Protein AF-A0A165PD49-F1 (afdb_monomer)

Foldseek 3Di:
DDWDFAPPDDDDPPDDPVNDPVVRIHDFKDKAFADPDADPPDPLQPDPPDPDDHDDDFFDWDWFDDPPDIQIATHDSQQAQLSVCVRLPAAPDKDWQDDDLNDTFFIKGHNLQRQKIWGFDYSCRHHDCVVVSRRNTGTGMIMGGDRDDD

Organism: NCBI:txid1314781

pLDDT: mean 84.64, std 14.21, range [45.69, 97.12]

Mean predicted aligned error: 7.57 Å

Radius of gyration: 17.7 Å; Cα contacts (8 Å, |Δi|>4): 276; chains: 1; bounding box: 48×31×47 Å

Sequence (150 aa):
MQFLPAEGYTLSPGLQMEALELGRLVLETIDIYNVPAAAPENERAKSKASNYKPYALFPIELEFPSVSESTRVAITAETTGKDIVAPLGEPDRKGGGTGPSSGSIGIWCEWSKLGVMVEFGGDEARGPQAWEKGKDAVWSSLTLFRPKDP

Structure (mmCIF, N/CA/C/O backbone):
data_AF-A0A165PD49-F1
#
_entry.id   AF-A0A165PD49-F1
#
loop_
_atom_site.group_PDB
_atom_site.id
_atom_site.type_symbol
_atom_site.label_atom_id
_atom_site.label_alt_id
_atom_site.label_comp_id
_atom_site.label_asym_id
_atom_site.label_entity_id
_atom_site.la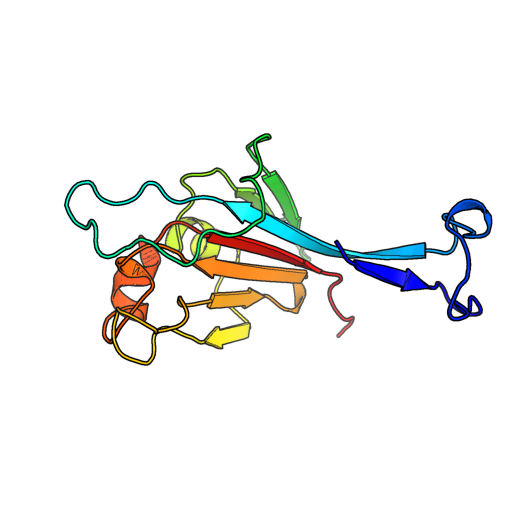bel_seq_id
_atom_site.pdbx_PDB_ins_code
_atom_site.Cartn_x
_atom_site.Cartn_y
_atom_site.Cartn_z
_atom_site.occupancy
_atom_site.B_iso_or_equiv
_atom_site.auth_seq_id
_atom_site.auth_comp_id
_atom_site.auth_asym_id
_atom_site.auth_atom_id
_atom_site.pdbx_PDB_model_num
ATOM 1 N N . MET A 1 1 ? 2.362 -3.689 10.469 1.00 88.50 1 MET A N 1
ATOM 2 C CA . MET A 1 1 ? 0.955 -3.910 10.878 1.00 88.50 1 MET A CA 1
ATOM 3 C C . MET A 1 1 ? 0.623 -2.984 12.034 1.00 88.50 1 MET A C 1
ATOM 5 O O . MET A 1 1 ? 1.470 -2.819 12.906 1.00 88.50 1 MET A O 1
ATOM 9 N N . GLN A 1 2 ? -0.572 -2.395 12.034 1.00 90.12 2 GLN A N 1
ATOM 10 C CA . GLN A 1 2 ? -1.081 -1.470 13.050 1.00 90.12 2 GLN A CA 1
ATOM 11 C C . GLN A 1 2 ? -2.508 -1.868 13.449 1.00 90.12 2 GLN A C 1
ATOM 13 O O . GLN A 1 2 ? -3.294 -2.275 12.595 1.00 90.12 2 GLN A O 1
ATOM 18 N N . PHE A 1 3 ? -2.838 -1.736 14.734 1.00 90.81 3 PHE A N 1
ATOM 19 C CA . PHE A 1 3 ? -4.157 -2.052 15.287 1.00 90.81 3 PHE A CA 1
ATOM 20 C C . PHE A 1 3 ? -4.746 -0.829 15.986 1.00 90.81 3 PHE A C 1
ATOM 22 O O . PHE A 1 3 ? -4.015 -0.076 16.632 1.00 90.81 3 PHE A O 1
ATOM 29 N N . LEU A 1 4 ? -6.065 -0.679 15.908 1.00 91.44 4 LEU A N 1
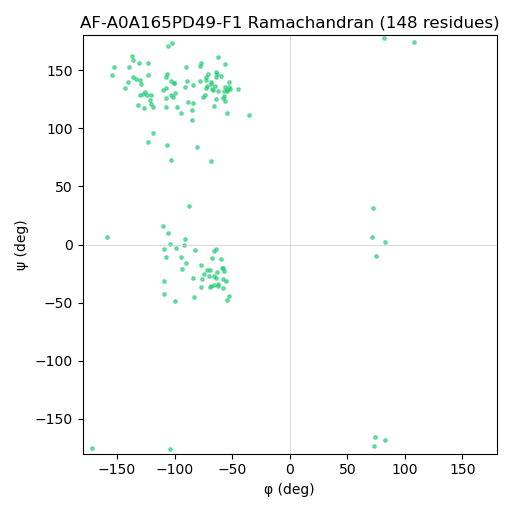ATOM 30 C CA . LEU A 1 4 ? -6.836 0.271 16.701 1.00 91.44 4 LEU A CA 1
ATOM 31 C C . LEU A 1 4 ? -7.624 -0.463 17.792 1.00 91.44 4 LEU A C 1
ATOM 33 O O . LEU A 1 4 ? -8.060 -1.599 17.579 1.00 91.44 4 LEU A O 1
ATOM 37 N N . PRO A 1 5 ? -7.824 0.155 18.964 1.00 92.56 5 PRO A N 1
ATOM 38 C CA . PRO A 1 5 ? -8.779 -0.360 19.926 1.00 92.56 5 PRO A CA 1
ATOM 39 C C . PRO A 1 5 ? -10.209 -0.205 19.390 1.00 92.56 5 PRO A C 1
ATOM 41 O O . PRO A 1 5 ? -10.560 0.816 18.801 1.00 92.56 5 PRO A O 1
ATOM 44 N N . ALA A 1 6 ? -11.039 -1.221 19.615 1.00 91.19 6 ALA A N 1
ATOM 45 C CA . ALA A 1 6 ? -12.475 -1.145 19.388 1.00 91.19 6 ALA A CA 1
ATOM 46 C C . ALA A 1 6 ? -13.117 -0.085 20.298 1.00 91.19 6 ALA A C 1
ATOM 48 O O . ALA A 1 6 ? -12.555 0.299 21.328 1.00 91.19 6 ALA A O 1
ATOM 49 N N . GLU A 1 7 ? -14.322 0.359 19.941 1.00 87.81 7 GLU A N 1
ATOM 50 C CA . GLU A 1 7 ? -15.050 1.365 20.712 1.00 87.81 7 GLU A CA 1
ATOM 51 C C . GLU A 1 7 ? -15.158 0.980 22.202 1.00 87.81 7 GLU A C 1
ATOM 53 O O . GLU A 1 7 ? -15.425 -0.168 22.574 1.00 87.81 7 GLU A O 1
ATOM 58 N N . GLY A 1 8 ? -14.871 1.950 23.075 1.00 89.50 8 GLY A N 1
ATOM 59 C CA . GLY A 1 8 ? -14.861 1.760 24.527 1.00 89.50 8 GLY A CA 1
ATOM 60 C C . GLY A 1 8 ? -13.691 0.929 25.071 1.00 89.50 8 GLY A C 1
ATOM 61 O O . GLY A 1 8 ? -13.696 0.595 26.259 1.00 89.50 8 GLY A O 1
ATOM 62 N N . TYR A 1 9 ? -12.709 0.550 24.246 1.00 93.31 9 TYR A N 1
ATOM 63 C CA . TYR A 1 9 ? -11.453 -0.042 24.707 1.00 93.31 9 TYR A CA 1
ATOM 64 C C . TYR A 1 9 ? -10.352 1.018 24.727 1.00 93.31 9 TYR A C 1
ATOM 66 O O . TYR A 1 9 ? -10.141 1.727 23.748 1.00 93.31 9 TYR A O 1
ATOM 74 N N . THR A 1 10 ? -9.631 1.123 25.841 1.00 89.88 10 THR A N 1
ATOM 75 C CA . THR A 1 10 ? -8.549 2.100 25.997 1.00 89.88 10 THR A CA 1
ATOM 76 C C . THR A 1 10 ? -7.259 1.368 26.311 1.00 89.88 10 THR A C 1
ATOM 78 O O . THR A 1 10 ? -7.180 0.619 27.283 1.00 89.88 10 THR A O 1
ATOM 81 N N . LEU A 1 11 ? -6.235 1.617 25.498 1.00 89.56 11 LEU A N 1
ATOM 82 C CA . LEU A 1 11 ? -4.886 1.133 25.754 1.00 89.56 11 LEU A CA 1
ATOM 83 C C . LEU A 1 11 ? -4.178 2.095 26.707 1.00 89.56 11 LEU A C 1
ATOM 85 O O . LEU A 1 11 ? -4.018 3.278 26.409 1.00 89.56 11 LEU A O 1
ATOM 89 N N . SER A 1 12 ? -3.738 1.577 27.849 1.00 87.69 12 SER A N 1
ATOM 90 C CA . SER A 1 12 ? -2.927 2.336 28.800 1.00 87.69 12 SER A CA 1
ATOM 91 C C . SER A 1 12 ? -1.438 2.178 28.475 1.00 87.69 12 SER A C 1
ATOM 93 O O . SER A 1 12 ? -1.000 1.067 28.159 1.00 87.69 12 SER A O 1
ATOM 95 N N . PRO A 1 13 ? -0.621 3.242 28.584 1.00 87.00 13 PRO A N 1
ATOM 96 C CA . PRO A 1 13 ? 0.828 3.120 28.461 1.00 87.00 13 PRO A CA 1
ATOM 97 C C . PRO A 1 13 ? 1.385 2.071 29.435 1.00 87.00 13 PRO A C 1
ATOM 99 O O . PRO A 1 13 ? 1.044 2.072 30.615 1.00 87.00 13 PRO A O 1
ATOM 102 N N . GLY A 1 14 ? 2.243 1.174 28.943 1.00 87.19 14 GLY A N 1
ATOM 103 C CA . GLY A 1 14 ? 2.858 0.113 29.753 1.00 87.19 14 GLY A CA 1
ATOM 104 C C . GLY A 1 14 ? 2.006 -1.147 29.950 1.00 87.19 14 GLY A C 1
ATOM 105 O O . GLY A 1 14 ? 2.463 -2.073 30.626 1.00 87.19 14 GLY A O 1
ATOM 106 N N . LEU A 1 15 ? 0.807 -1.212 29.356 1.00 88.25 15 LEU A N 1
ATOM 107 C CA . LEU A 1 15 ? 0.001 -2.431 29.319 1.00 88.25 15 LEU A CA 1
ATOM 108 C C . LEU A 1 15 ? 0.800 -3.562 28.654 1.00 88.25 15 LEU A C 1
ATOM 110 O O . LEU A 1 15 ? 1.327 -3.400 27.553 1.00 88.25 15 LEU A O 1
ATOM 114 N N . GLN A 1 16 ? 0.915 -4.688 29.352 1.00 91.62 16 GLN A N 1
ATOM 115 C CA . GLN A 1 16 ? 1.636 -5.859 28.857 1.00 91.62 16 GLN A CA 1
ATOM 116 C C . GLN A 1 16 ? 0.795 -6.619 27.829 1.00 91.62 16 GLN A C 1
ATOM 118 O O . GLN A 1 16 ? -0.435 -6.540 27.845 1.00 91.62 16 GLN A O 1
ATOM 123 N N . MET A 1 17 ? 1.458 -7.378 26.955 1.00 86.88 17 MET A N 1
ATOM 124 C CA . MET A 1 17 ? 0.810 -8.122 25.869 1.00 86.88 17 MET A CA 1
ATOM 125 C C . MET A 1 17 ? -0.252 -9.098 26.397 1.00 86.88 17 MET A C 1
ATOM 127 O O . MET A 1 17 ?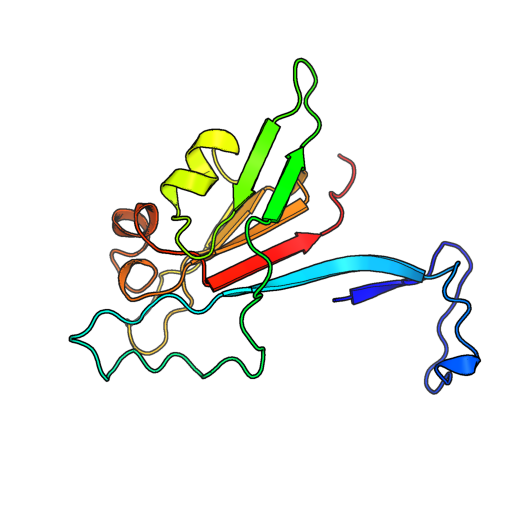 -1.315 -9.240 25.805 1.00 86.88 17 MET A O 1
ATOM 131 N N . GLU A 1 18 ? 0.000 -9.729 27.542 1.00 93.00 18 GLU A N 1
ATOM 132 C CA . GLU A 1 18 ? -0.884 -10.717 28.170 1.00 93.00 18 GLU A CA 1
ATOM 133 C C . GLU A 1 18 ? -2.171 -10.092 28.722 1.00 93.00 18 GLU A C 1
ATOM 135 O O . GLU A 1 18 ? -3.168 -10.785 28.908 1.00 93.00 18 GLU A O 1
ATOM 140 N N . ALA A 1 19 ? -2.149 -8.784 28.988 1.00 90.00 19 ALA A N 1
ATOM 141 C CA . ALA A 1 19 ? -3.301 -8.022 29.453 1.00 90.00 19 ALA A CA 1
ATOM 142 C C . ALA A 1 19 ? -4.095 -7.389 28.295 1.00 90.00 19 ALA A C 1
ATOM 144 O O . ALA A 1 19 ? -5.091 -6.706 28.537 1.00 90.00 19 ALA A O 1
ATOM 145 N N . LEU A 1 20 ? -3.663 -7.588 27.043 1.00 91.25 20 LEU A N 1
ATOM 146 C CA . LEU A 1 20 ? -4.411 -7.133 25.879 1.00 91.25 20 LEU A CA 1
ATOM 147 C C . LEU A 1 20 ? -5.610 -8.041 25.624 1.00 91.25 20 LEU A C 1
ATOM 149 O O . LEU A 1 20 ? -5.492 -9.248 25.418 1.00 91.25 20 LEU A O 1
ATOM 153 N N . GLU A 1 21 ? -6.779 -7.423 25.527 1.00 91.94 21 GLU A N 1
ATOM 154 C CA . GLU A 1 21 ? -7.980 -8.084 25.042 1.00 91.94 21 GLU A CA 1
ATOM 155 C C . GLU A 1 21 ? -7.925 -8.093 23.511 1.00 91.94 21 GLU A C 1
ATOM 157 O O . GLU A 1 21 ? -8.472 -7.211 22.853 1.00 91.94 21 GLU A O 1
ATOM 162 N N . LEU A 1 22 ? -7.233 -9.078 22.925 1.00 91.00 22 LEU A N 1
ATOM 163 C CA . LEU A 1 22 ? -6.990 -9.138 21.474 1.00 91.00 22 LEU A CA 1
ATOM 164 C C . LEU A 1 22 ? -8.281 -9.087 20.638 1.00 91.00 22 LEU A C 1
ATOM 166 O O . LEU A 1 22 ? -8.282 -8.514 19.555 1.00 91.00 22 LEU A O 1
ATOM 170 N N . GLY A 1 23 ? -9.394 -9.621 21.155 1.00 91.88 23 GLY A N 1
ATOM 171 C CA . GLY A 1 23 ? -10.710 -9.542 20.504 1.00 91.88 23 GLY A CA 1
ATOM 172 C C . GLY A 1 23 ? -11.306 -8.129 20.439 1.00 91.88 23 GLY A C 1
ATOM 173 O O . GLY A 1 23 ? -12.285 -7.908 19.733 1.00 91.88 23 GLY A O 1
ATOM 174 N N . ARG A 1 24 ? -10.717 -7.169 21.159 1.00 93.56 24 ARG A N 1
ATOM 175 C CA . ARG A 1 24 ? -11.054 -5.740 21.129 1.00 93.56 24 ARG A CA 1
ATOM 176 C C . ARG A 1 24 ? -10.009 -4.921 20.380 1.00 93.56 24 ARG A C 1
ATOM 178 O O . ARG A 1 24 ? -10.051 -3.695 20.430 1.00 93.56 24 ARG A O 1
ATOM 185 N N . LEU A 1 25 ? -9.076 -5.581 19.699 1.00 92.69 25 LEU A N 1
ATOM 186 C CA . LEU A 1 25 ? -8.159 -4.956 18.765 1.00 92.69 25 LEU A CA 1
ATOM 187 C C . LEU A 1 25 ? -8.605 -5.240 17.344 1.00 92.69 25 LEU A C 1
ATOM 189 O O . LEU A 1 25 ? -9.061 -6.323 16.984 1.00 92.69 25 LEU A O 1
ATOM 193 N N . VAL A 1 26 ? -8.456 -4.217 16.53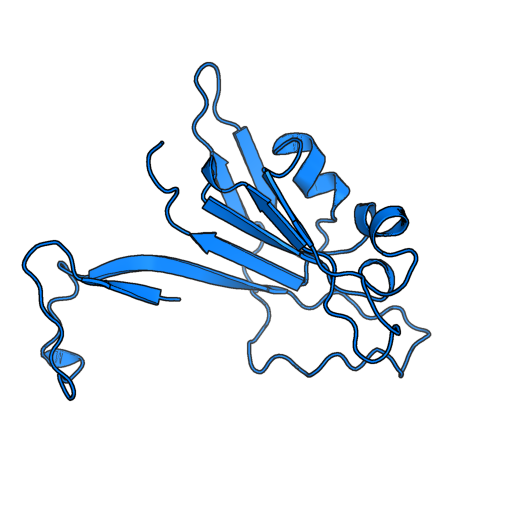0 1.00 91.62 26 VAL A N 1
ATOM 194 C CA . VAL A 1 26 ? -9.027 -4.148 15.208 1.00 91.62 26 VAL A CA 1
ATOM 195 C C . VAL A 1 26 ? -7.878 -3.832 14.264 1.00 91.62 26 VAL A C 1
ATOM 197 O O . VAL A 1 26 ? -7.216 -2.810 14.421 1.00 91.62 26 VAL A O 1
ATOM 200 N N . LEU A 1 27 ? -7.579 -4.739 13.329 1.00 91.44 27 LEU A N 1
ATOM 201 C CA . LEU A 1 27 ? -6.488 -4.526 12.378 1.00 91.44 27 LEU A CA 1
ATOM 202 C C . LEU A 1 27 ? -6.834 -3.348 11.469 1.00 91.44 27 LEU A C 1
ATOM 204 O O . LEU A 1 27 ? -7.846 -3.398 10.768 1.00 91.44 27 LEU A O 1
ATOM 208 N N . GLU A 1 28 ? -5.998 -2.318 11.512 1.00 92.69 28 GLU A N 1
ATOM 209 C CA . GLU A 1 28 ? -6.208 -1.061 10.796 1.00 92.69 28 GLU A CA 1
ATOM 210 C C . GLU A 1 28 ? -5.387 -1.015 9.515 1.00 92.69 28 GLU A C 1
ATOM 212 O O . GLU A 1 28 ? -5.935 -0.741 8.451 1.00 92.69 28 GLU A O 1
ATOM 217 N N . THR A 1 29 ? -4.096 -1.346 9.618 1.00 94.88 29 THR A N 1
ATOM 218 C CA . THR A 1 29 ? -3.150 -1.234 8.503 1.00 94.88 29 THR A CA 1
ATOM 219 C C . THR A 1 29 ? -2.177 -2.406 8.473 1.00 94.88 29 THR A C 1
ATOM 221 O O . THR A 1 29 ? -1.642 -2.826 9.505 1.00 94.88 29 THR A O 1
ATOM 224 N N . ILE A 1 30 ? -1.875 -2.906 7.280 1.00 95.06 30 ILE A N 1
ATOM 225 C CA . ILE A 1 30 ? -0.806 -3.867 7.004 1.00 95.06 30 ILE A CA 1
ATOM 226 C C . ILE A 1 30 ? 0.108 -3.258 5.947 1.00 95.06 30 ILE A C 1
ATOM 228 O O . ILE A 1 30 ? -0.359 -2.869 4.885 1.00 95.06 30 ILE A O 1
ATOM 232 N N . ASP A 1 31 ? 1.407 -3.243 6.226 1.00 94.50 31 ASP A N 1
ATOM 233 C CA . ASP A 1 31 ? 2.436 -2.930 5.239 1.00 94.50 31 ASP A CA 1
ATOM 234 C C . ASP A 1 31 ? 3.097 -4.234 4.805 1.00 94.50 31 ASP A C 1
ATOM 236 O O . ASP A 1 31 ? 3.510 -5.048 5.640 1.00 94.50 31 ASP A O 1
ATOM 240 N N . ILE A 1 32 ? 3.170 -4.429 3.498 1.00 94.94 32 ILE A N 1
ATOM 241 C CA . ILE A 1 32 ? 3.736 -5.595 2.841 1.00 94.94 32 ILE A CA 1
ATOM 242 C C . ILE A 1 32 ? 4.877 -5.085 1.973 1.00 94.94 32 ILE A C 1
ATOM 244 O O . ILE A 1 32 ? 4.702 -4.154 1.193 1.00 94.94 32 ILE A O 1
ATOM 248 N N . TYR A 1 33 ? 6.054 -5.686 2.117 1.00 93.12 33 TYR A N 1
ATOM 249 C CA . TYR A 1 33 ? 7.259 -5.233 1.433 1.00 93.12 33 TYR A CA 1
ATOM 250 C C . TYR A 1 33 ? 7.653 -6.191 0.321 1.00 93.12 33 TYR A C 1
ATOM 252 O O . TYR A 1 33 ? 7.567 -7.411 0.471 1.00 93.12 33 TYR A O 1
ATOM 260 N N . ASN A 1 34 ? 8.163 -5.615 -0.757 1.00 91.38 34 ASN A N 1
ATOM 261 C CA . ASN A 1 34 ? 8.794 -6.308 -1.861 1.00 91.38 34 ASN A CA 1
ATOM 262 C C . ASN A 1 34 ? 10.210 -5.769 -2.059 1.00 91.38 34 ASN A C 1
ATOM 264 O O . ASN A 1 34 ? 10.533 -4.641 -1.680 1.00 91.38 34 ASN A O 1
ATOM 268 N N . VAL A 1 35 ? 11.065 -6.579 -2.669 1.00 84.69 35 VAL A N 1
ATOM 269 C CA . VAL A 1 35 ? 12.394 -6.153 -3.097 1.00 84.69 35 VAL A CA 1
ATOM 270 C C . VAL A 1 35 ? 12.439 -6.329 -4.609 1.00 84.69 35 VAL A C 1
ATOM 272 O O . VAL A 1 35 ? 12.711 -7.437 -5.072 1.00 84.69 35 VAL A O 1
ATOM 275 N N . PRO A 1 36 ? 12.168 -5.261 -5.383 1.00 73.25 36 PRO A N 1
ATOM 276 C CA . PRO A 1 36 ? 12.358 -5.290 -6.824 1.00 73.25 36 PRO A CA 1
ATOM 277 C C . PRO A 1 36 ? 13.780 -5.744 -7.144 1.00 73.25 36 PRO A C 1
ATOM 279 O O . PRO A 1 36 ? 14.737 -5.284 -6.511 1.00 73.25 36 PRO A O 1
ATOM 282 N N . ALA A 1 37 ? 13.928 -6.642 -8.115 1.00 65.38 37 ALA A N 1
ATOM 283 C CA . ALA A 1 37 ? 15.248 -7.015 -8.597 1.00 65.38 37 ALA A CA 1
ATOM 284 C C . ALA A 1 37 ? 15.978 -5.746 -9.064 1.00 65.38 37 ALA A C 1
ATOM 286 O O . ALA A 1 37 ? 15.468 -4.998 -9.898 1.00 65.38 37 ALA A O 1
ATOM 287 N N . ALA A 1 38 ? 17.158 -5.476 -8.500 1.00 56.34 38 ALA A N 1
ATOM 288 C CA . ALA A 1 38 ? 17.979 -4.368 -8.964 1.00 56.34 38 ALA A CA 1
ATOM 289 C C . ALA A 1 38 ? 18.374 -4.627 -10.423 1.00 56.34 38 ALA A C 1
ATOM 291 O O . ALA A 1 38 ? 18.831 -5.725 -10.755 1.00 56.34 38 ALA A O 1
ATOM 292 N N . ALA A 1 39 ? 18.216 -3.625 -11.290 1.00 52.62 39 ALA A N 1
ATOM 293 C CA . ALA A 1 39 ? 18.751 -3.706 -12.640 1.00 52.62 39 ALA A CA 1
ATOM 294 C C . ALA A 1 39 ? 20.273 -3.973 -12.559 1.00 52.62 39 ALA A C 1
ATOM 296 O O . ALA A 1 39 ? 20.960 -3.333 -11.754 1.00 52.62 39 ALA A O 1
ATOM 297 N N . PRO A 1 40 ? 20.818 -4.901 -13.367 1.00 46.41 40 PRO A N 1
ATOM 298 C CA . PRO A 1 40 ? 22.178 -5.429 -13.210 1.00 46.41 40 PRO A CA 1
ATOM 299 C C . PRO A 1 40 ? 23.318 -4.405 -13.390 1.00 46.41 40 PRO A C 1
ATOM 301 O O . PRO A 1 40 ? 24.472 -4.757 -13.170 1.00 46.41 40 PRO A O 1
ATOM 304 N N . GLU A 1 41 ? 23.035 -3.149 -13.749 1.00 47.50 41 GLU A N 1
ATOM 305 C CA . GLU A 1 41 ? 24.055 -2.137 -14.072 1.00 47.50 41 GLU A CA 1
ATOM 306 C C . GLU A 1 41 ? 24.231 -1.003 -13.045 1.00 47.50 41 GLU A C 1
ATOM 308 O O . GLU A 1 41 ? 25.142 -0.192 -13.203 1.00 47.50 41 GLU A O 1
ATOM 313 N N . ASN A 1 42 ? 23.438 -0.926 -11.968 1.00 46.03 42 ASN A N 1
ATOM 314 C CA . ASN A 1 42 ? 23.498 0.222 -11.049 1.00 46.03 42 ASN A CA 1
ATOM 315 C C . ASN A 1 42 ? 23.789 -0.168 -9.590 1.00 46.03 42 ASN A C 1
ATOM 317 O O . ASN A 1 42 ? 22.899 -0.240 -8.744 1.00 46.03 42 ASN A O 1
ATOM 321 N N . GLU A 1 43 ? 25.078 -0.260 -9.231 1.00 46.59 43 GLU A N 1
ATOM 322 C CA . GLU A 1 43 ? 25.525 -0.322 -7.822 1.00 46.59 43 GLU A CA 1
ATOM 323 C C . GLU A 1 43 ? 25.105 0.910 -6.984 1.00 46.59 43 GLU A C 1
ATOM 325 O O . GLU A 1 43 ? 25.189 0.903 -5.752 1.00 46.59 43 GLU A O 1
ATOM 330 N N . ARG A 1 44 ? 24.629 1.980 -7.639 1.00 45.69 44 ARG A N 1
ATOM 331 C CA . ARG A 1 44 ? 24.112 3.204 -7.004 1.00 45.69 44 ARG A CA 1
ATOM 332 C C . ARG A 1 44 ? 22.700 3.056 -6.437 1.00 45.69 44 ARG A C 1
ATOM 334 O O . ARG A 1 44 ? 22.330 3.847 -5.573 1.00 45.69 44 ARG A O 1
ATOM 341 N N . ALA A 1 45 ? 21.944 2.039 -6.851 1.00 48.88 45 ALA A N 1
ATOM 342 C CA . ALA A 1 45 ? 20.585 1.781 -6.383 1.00 48.88 45 ALA A CA 1
ATOM 343 C C . ALA A 1 45 ? 20.550 0.918 -5.108 1.00 48.88 45 ALA A C 1
ATOM 345 O O . ALA A 1 45 ? 19.607 0.161 -4.888 1.00 48.88 45 ALA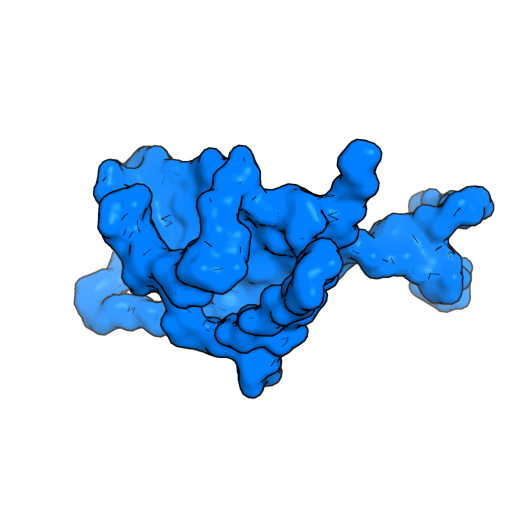 A O 1
ATOM 346 N N . LYS A 1 46 ? 21.541 1.055 -4.212 1.00 46.38 46 LYS A N 1
ATOM 347 C CA . LYS A 1 46 ? 21.393 0.624 -2.812 1.00 46.38 46 LYS A CA 1
ATOM 348 C C . LYS A 1 46 ? 20.384 1.554 -2.136 1.00 46.38 46 LYS A C 1
ATOM 350 O O . LYS A 1 46 ? 20.743 2.414 -1.333 1.00 46.38 46 LYS A O 1
ATOM 355 N N . SER A 1 47 ? 19.106 1.417 -2.498 1.00 51.44 47 SER A N 1
ATOM 356 C CA . SER A 1 47 ? 17.992 1.911 -1.697 1.00 51.44 47 SER A CA 1
ATOM 357 C C . SER A 1 47 ? 18.267 1.518 -0.253 1.00 51.44 47 SER A C 1
ATOM 359 O O . SER A 1 47 ? 18.665 0.373 -0.031 1.00 51.44 47 SER A O 1
ATOM 361 N N . LYS A 1 48 ? 18.102 2.452 0.699 1.00 49.88 48 LYS A N 1
ATOM 362 C CA . LYS A 1 48 ? 18.158 2.164 2.142 1.00 49.88 48 LYS A CA 1
ATOM 363 C C . LYS A 1 48 ? 17.553 0.786 2.362 1.00 49.88 48 LYS A C 1
ATOM 365 O O . LYS A 1 48 ? 16.367 0.616 2.087 1.00 49.88 48 LYS A O 1
ATOM 370 N N . ALA A 1 49 ? 18.390 -0.177 2.749 1.00 50.94 49 ALA A N 1
ATOM 371 C CA . ALA A 1 49 ? 17.939 -1.534 2.975 1.00 50.94 49 ALA A CA 1
ATOM 372 C C . ALA A 1 49 ? 16.789 -1.431 3.972 1.00 50.94 49 ALA A C 1
ATOM 374 O O . ALA A 1 49 ? 16.967 -0.952 5.094 1.00 50.94 49 ALA A O 1
ATOM 375 N N . SER A 1 50 ? 15.592 -1.763 3.504 1.00 59.81 50 SER A N 1
ATOM 376 C CA . SER A 1 50 ? 14.455 -1.907 4.384 1.00 59.81 50 SER A CA 1
ATOM 377 C C . SER A 1 50 ? 14.854 -2.952 5.423 1.00 59.81 50 SER A C 1
ATOM 379 O O . SER A 1 50 ? 15.316 -4.034 5.065 1.00 59.81 50 SER A O 1
ATOM 381 N N . ASN A 1 51 ? 14.708 -2.641 6.712 1.00 69.69 51 ASN A N 1
ATOM 382 C CA . ASN A 1 51 ? 14.895 -3.644 7.766 1.00 69.69 51 ASN A CA 1
ATOM 383 C C . ASN A 1 51 ? 13.816 -4.744 7.697 1.00 69.69 51 ASN A C 1
ATOM 385 O O . ASN A 1 51 ? 13.864 -5.711 8.458 1.00 69.69 51 ASN A O 1
ATOM 389 N N . TYR A 1 52 ? 12.831 -4.592 6.807 1.00 76.81 52 TYR A N 1
ATOM 390 C CA . TYR A 1 52 ? 11.756 -5.539 6.590 1.00 76.81 52 TYR A CA 1
ATOM 391 C C . TYR A 1 52 ? 12.134 -6.547 5.506 1.00 76.81 52 TYR A C 1
ATOM 393 O O . TYR A 1 52 ? 12.659 -6.200 4.448 1.00 76.81 52 TYR A O 1
ATOM 401 N N . LYS A 1 53 ? 11.848 -7.819 5.782 1.00 84.25 53 LYS A N 1
ATOM 402 C CA . LYS A 1 53 ? 12.020 -8.901 4.812 1.00 84.25 53 LYS A CA 1
ATOM 403 C C . LYS A 1 53 ? 10.930 -8.810 3.736 1.00 84.25 53 LYS A C 1
ATOM 405 O O . LYS A 1 53 ? 9.795 -8.479 4.090 1.00 84.25 53 LYS A O 1
ATOM 410 N N . PRO A 1 54 ? 11.241 -9.134 2.468 1.00 86.81 54 PRO A N 1
ATOM 411 C CA . PRO A 1 54 ? 10.219 -9.243 1.439 1.00 86.81 54 PRO A CA 1
ATOM 412 C C . PRO A 1 54 ? 9.192 -10.306 1.827 1.00 86.81 54 PRO A C 1
ATOM 414 O O . PRO A 1 54 ? 9.526 -11.330 2.435 1.00 86.81 54 PRO A O 1
ATOM 417 N N . TYR A 1 55 ? 7.940 -10.053 1.472 1.00 89.44 55 TYR A N 1
ATOM 418 C CA . TYR A 1 55 ? 6.879 -11.034 1.590 1.00 89.44 55 TYR A CA 1
ATOM 419 C C . TYR A 1 55 ? 7.164 -12.213 0.656 1.00 89.44 55 TYR A C 1
ATOM 421 O O . TYR A 1 55 ? 7.605 -12.015 -0.469 1.00 89.44 55 TYR A O 1
ATOM 429 N N . ALA A 1 56 ? 6.966 -13.441 1.134 1.00 88.62 56 ALA A N 1
ATOM 430 C CA . ALA A 1 56 ? 7.346 -14.647 0.391 1.00 88.62 56 ALA A CA 1
ATOM 431 C C . ALA A 1 56 ? 6.149 -15.425 -0.179 1.00 88.62 56 ALA A C 1
ATOM 433 O O . ALA A 1 56 ? 6.345 -16.355 -0.956 1.00 88.62 56 ALA A O 1
ATOM 434 N N . LEU A 1 57 ? 4.919 -15.088 0.224 1.00 90.56 57 LEU A N 1
ATOM 435 C CA . LEU A 1 57 ? 3.719 -15.864 -0.101 1.00 90.56 57 LEU A CA 1
ATOM 436 C C . LEU A 1 57 ? 2.920 -15.195 -1.221 1.00 90.56 57 LEU A C 1
ATOM 438 O O . LEU A 1 57 ? 1.868 -14.617 -0.986 1.00 90.56 57 LEU A O 1
ATOM 442 N N . PHE A 1 58 ? 3.428 -15.266 -2.444 1.00 89.75 58 PHE A N 1
ATOM 443 C CA . PHE A 1 58 ? 2.712 -14.763 -3.617 1.00 89.75 58 PHE A CA 1
ATOM 444 C C . PHE A 1 58 ? 1.820 -15.839 -4.261 1.00 89.75 58 PHE A C 1
ATOM 446 O O . PHE A 1 58 ? 2.162 -17.023 -4.182 1.00 89.75 58 PHE A O 1
ATOM 453 N N . PRO A 1 59 ? 0.722 -15.448 -4.942 1.00 94.75 59 PRO A N 1
ATOM 454 C CA . PRO A 1 59 ? 0.201 -14.081 -5.093 1.00 94.75 59 PRO A CA 1
ATOM 455 C C . PRO A 1 59 ? -0.562 -13.576 -3.855 1.00 94.75 59 PRO A C 1
ATOM 457 O O . PRO A 1 59 ? -1.149 -14.352 -3.104 1.00 94.75 59 PRO A O 1
ATOM 460 N N . ILE A 1 60 ? -0.582 -12.254 -3.668 1.00 94.56 60 ILE A N 1
ATOM 461 C CA . ILE A 1 60 ? -1.504 -11.582 -2.746 1.00 94.56 60 ILE A CA 1
ATOM 462 C C . ILE A 1 60 ? -2.803 -11.348 -3.514 1.00 94.56 60 ILE A C 1
ATOM 464 O O . ILE A 1 60 ? -2.857 -10.494 -4.399 1.00 94.56 60 ILE A O 1
ATOM 468 N N . GLU A 1 61 ? -3.831 -12.120 -3.186 1.00 94.31 61 GLU A N 1
ATOM 469 C CA . GLU A 1 61 ? -5.160 -11.993 -3.784 1.00 94.31 61 GLU A CA 1
ATOM 470 C C . GLU A 1 61 ? -5.965 -10.922 -3.041 1.00 94.31 61 GLU A C 1
ATOM 472 O O . GLU A 1 61 ? -6.267 -11.070 -1.854 1.00 94.31 61 GLU A O 1
ATOM 477 N N . LEU A 1 62 ? -6.309 -9.839 -3.736 1.00 91.75 62 LEU A N 1
ATOM 478 C CA . LEU A 1 62 ? -7.166 -8.772 -3.227 1.00 91.75 62 LEU A CA 1
ATOM 479 C C . LEU A 1 62 ? -8.511 -8.804 -3.950 1.00 91.75 62 LEU A C 1
ATOM 481 O O . LEU A 1 62 ? -8.562 -8.866 -5.177 1.00 91.75 62 LEU A O 1
ATOM 485 N N . GLU A 1 63 ? -9.602 -8.730 -3.192 1.00 91.44 63 GLU A N 1
ATOM 486 C CA . GLU A 1 63 ? -10.960 -8.636 -3.724 1.00 91.44 63 GLU A CA 1
ATOM 487 C C . GLU A 1 63 ? -11.611 -7.345 -3.232 1.00 91.44 63 GLU A C 1
ATOM 489 O O . GLU A 1 63 ? -11.744 -7.114 -2.030 1.00 91.44 63 GLU A O 1
ATOM 494 N N . PHE A 1 64 ? -12.017 -6.504 -4.179 1.00 85.06 64 PHE A N 1
ATOM 495 C CA . PHE A 1 64 ? -12.650 -5.224 -3.913 1.00 85.06 64 PHE A CA 1
ATOM 496 C C . PHE A 1 64 ? -14.141 -5.301 -4.244 1.00 85.06 64 PHE A C 1
ATOM 498 O O . PHE A 1 64 ? -14.502 -5.670 -5.369 1.00 85.06 64 PHE A O 1
ATOM 505 N N . PRO A 1 65 ? -15.025 -4.952 -3.297 1.00 78.44 65 PRO A N 1
ATOM 506 C CA . PRO A 1 65 ? -16.452 -4.912 -3.561 1.00 78.44 65 PRO A CA 1
ATOM 507 C C . PRO A 1 65 ? -16.771 -3.782 -4.548 1.00 78.44 65 PRO A C 1
ATOM 509 O O . PRO A 1 65 ? -16.315 -2.651 -4.393 1.00 78.44 65 PRO A O 1
ATOM 512 N N . SER A 1 66 ? -17.588 -4.081 -5.554 1.00 73.06 66 SER A N 1
ATOM 513 C CA . SER A 1 66 ? -18.147 -3.097 -6.481 1.00 73.06 66 SER A CA 1
ATOM 514 C C . SER A 1 66 ? -19.634 -3.388 -6.697 1.00 73.06 66 SER A C 1
ATOM 516 O O . SER A 1 66 ? -20.118 -4.481 -6.402 1.00 73.06 66 SER A O 1
ATOM 518 N N . VAL A 1 67 ? -20.379 -2.370 -7.136 1.00 63.97 67 VAL A N 1
ATOM 519 C CA . VAL A 1 67 ? -21.852 -2.373 -7.201 1.00 63.97 67 VAL A CA 1
ATOM 520 C C . VAL A 1 67 ? -22.390 -3.429 -8.176 1.00 63.97 67 VAL A C 1
ATOM 522 O O . VAL A 1 67 ? -23.497 -3.923 -7.977 1.00 63.97 67 VAL A O 1
ATOM 525 N N . SER A 1 68 ? -21.627 -3.777 -9.217 1.00 67.00 68 SER A N 1
ATOM 526 C CA . SER A 1 68 ? -22.051 -4.726 -10.255 1.00 67.00 68 SER A CA 1
ATOM 527 C C . SER A 1 68 ? -21.324 -6.070 -10.194 1.00 67.00 68 SER A C 1
ATOM 529 O O . SER A 1 68 ? -21.974 -7.100 -10.327 1.00 67.00 68 SER A O 1
ATOM 531 N N . GLU A 1 69 ? -20.005 -6.070 -9.981 1.00 74.25 69 GLU A N 1
ATOM 532 C CA . GLU A 1 69 ? -19.147 -7.263 -9.890 1.00 74.25 69 GLU A CA 1
ATOM 533 C C . GLU A 1 69 ? -17.915 -6.930 -9.038 1.00 74.25 69 GLU A C 1
ATOM 535 O O . GLU A 1 69 ? -17.446 -5.791 -9.087 1.00 74.25 69 GLU A O 1
ATOM 540 N N . SER A 1 70 ? -17.391 -7.882 -8.255 1.00 81.38 70 SER A N 1
ATOM 541 C CA . SER A 1 70 ? -16.169 -7.661 -7.470 1.00 81.38 70 SER A CA 1
ATOM 542 C C . SER A 1 70 ? -14.931 -7.612 -8.371 1.00 81.38 70 SER A C 1
ATOM 544 O O . SER A 1 70 ? -14.762 -8.432 -9.273 1.00 81.38 70 SER A O 1
ATOM 546 N N . THR A 1 71 ? -14.035 -6.659 -8.112 1.00 86.25 71 THR A N 1
ATOM 547 C CA . THR A 1 71 ? -12.745 -6.572 -8.809 1.00 86.25 71 THR A CA 1
ATOM 548 C C . THR A 1 71 ? -11.724 -7.407 -8.051 1.00 86.25 71 THR A C 1
ATOM 550 O O . THR A 1 71 ? -11.479 -7.155 -6.872 1.00 86.25 71 THR A O 1
ATOM 553 N N . ARG A 1 72 ? -11.101 -8.380 -8.720 1.00 90.50 72 ARG A N 1
ATOM 554 C CA . ARG A 1 72 ? -10.023 -9.197 -8.145 1.00 90.50 72 ARG A CA 1
ATOM 555 C C . ARG A 1 72 ? -8.679 -8.820 -8.742 1.00 90.50 72 ARG A C 1
ATOM 557 O O . ARG A 1 72 ? -8.563 -8.685 -9.958 1.00 90.50 72 ARG A O 1
ATOM 564 N N . VAL A 1 73 ? -7.673 -8.673 -7.888 1.00 92.31 73 VAL A N 1
ATOM 565 C CA . VAL A 1 73 ? -6.306 -8.329 -8.284 1.00 92.31 73 VAL A CA 1
ATOM 566 C C . VAL A 1 73 ? -5.331 -9.270 -7.592 1.00 92.31 73 VAL A C 1
ATOM 568 O O . VAL A 1 73 ? -5.256 -9.294 -6.366 1.00 92.31 73 VAL A O 1
ATOM 571 N N . ALA A 1 74 ? -4.561 -10.005 -8.391 1.00 95.44 74 ALA A N 1
ATOM 572 C CA . ALA A 1 74 ? -3.463 -10.834 -7.917 1.00 95.44 74 ALA A CA 1
ATOM 573 C C . ALA A 1 74 ? -2.153 -10.037 -8.002 1.00 95.44 74 ALA A C 1
ATOM 575 O O . ALA A 1 74 ? -1.682 -9.714 -9.095 1.00 95.44 74 ALA A O 1
ATOM 576 N N . ILE A 1 75 ? -1.560 -9.714 -6.853 1.00 95.44 75 ILE A N 1
ATOM 577 C CA . ILE A 1 75 ? -0.274 -9.010 -6.779 1.00 95.44 75 ILE A CA 1
ATOM 578 C C . ILE A 1 75 ? 0.843 -10.033 -6.555 1.00 95.44 75 ILE A C 1
ATOM 580 O O . ILE A 1 75 ? 0.884 -10.732 -5.544 1.00 95.44 75 ILE A O 1
ATOM 584 N N . THR A 1 76 ? 1.763 -10.111 -7.510 1.00 95.62 76 THR A N 1
ATOM 585 C CA . THR A 1 76 ? 2.985 -10.932 -7.483 1.00 95.62 76 THR A CA 1
ATOM 586 C C . THR A 1 76 ? 4.201 -10.065 -7.160 1.00 95.62 76 THR A C 1
ATOM 588 O O . THR A 1 76 ? 4.091 -8.838 -7.126 1.00 95.62 76 THR A O 1
ATOM 591 N N . ALA A 1 77 ? 5.375 -10.666 -6.957 1.00 93.19 77 ALA A N 1
ATOM 592 C CA . ALA A 1 77 ? 6.607 -9.903 -6.748 1.00 93.19 77 ALA A CA 1
ATOM 593 C C . ALA A 1 77 ? 6.998 -9.058 -7.976 1.00 93.19 77 ALA A C 1
ATOM 595 O O . ALA A 1 77 ? 7.688 -8.053 -7.833 1.00 93.19 77 ALA A O 1
ATOM 596 N N . GLU A 1 78 ? 6.544 -9.442 -9.169 1.00 94.44 78 GLU A N 1
ATOM 597 C CA . GLU A 1 78 ? 6.883 -8.821 -10.452 1.00 94.44 78 GLU A CA 1
ATOM 598 C C . GLU A 1 78 ? 5.818 -7.835 -10.950 1.00 94.44 78 GLU A C 1
ATOM 600 O O . GLU A 1 78 ? 6.000 -7.205 -11.990 1.00 94.44 78 GLU A O 1
ATOM 605 N N . THR A 1 79 ? 4.705 -7.691 -10.225 1.00 95.75 79 THR A N 1
ATOM 606 C CA . THR A 1 79 ? 3.601 -6.803 -10.602 1.00 95.75 79 THR A CA 1
ATOM 607 C C . THR A 1 79 ? 4.092 -5.358 -10.770 1.00 95.75 79 THR A C 1
ATOM 609 O O . THR A 1 79 ? 4.794 -4.814 -9.917 1.00 95.75 79 THR A O 1
ATOM 612 N N . THR A 1 80 ? 3.715 -4.712 -11.872 1.00 95.81 80 THR A N 1
ATOM 613 C CA . THR A 1 80 ? 4.160 -3.349 -12.203 1.00 95.81 80 THR A CA 1
ATOM 614 C C . THR A 1 80 ? 3.064 -2.303 -12.004 1.00 95.81 80 THR A C 1
ATOM 616 O O . THR A 1 80 ? 1.895 -2.631 -11.800 1.00 95.81 80 THR A O 1
ATOM 619 N N . GLY A 1 81 ? 3.419 -1.018 -12.099 1.00 93.88 81 GLY A N 1
ATOM 620 C CA . GLY A 1 81 ? 2.466 0.090 -11.995 1.00 93.88 81 GLY A CA 1
ATOM 621 C C . GLY A 1 81 ? 1.264 -0.028 -12.931 1.00 93.88 81 GLY A C 1
ATOM 622 O O . GLY A 1 81 ? 0.129 0.146 -12.488 1.00 93.88 81 GLY A O 1
ATOM 623 N N . LYS A 1 82 ? 1.470 -0.389 -14.203 1.00 95.50 82 LYS A N 1
ATOM 624 C CA . LYS A 1 82 ? 0.363 -0.589 -15.155 1.00 95.50 82 LYS A CA 1
ATOM 625 C C . LYS A 1 82 ? -0.527 -1.773 -14.774 1.00 95.50 82 LYS A C 1
ATOM 627 O O . LYS A 1 82 ? -1.733 -1.687 -14.973 1.00 95.50 82 LYS A O 1
ATOM 632 N N . ASP A 1 83 ? 0.046 -2.836 -14.209 1.00 96.19 83 ASP A N 1
ATOM 633 C CA . ASP A 1 83 ? -0.699 -4.039 -13.822 1.00 96.19 83 ASP A CA 1
ATOM 634 C C . ASP A 1 83 ? -1.608 -3.767 -12.616 1.00 96.19 83 ASP A C 1
ATOM 636 O O . ASP A 1 83 ? -2.642 -4.410 -12.471 1.00 96.19 83 ASP A O 1
ATOM 640 N N . ILE A 1 84 ? -1.247 -2.791 -11.774 1.00 95.12 84 ILE A N 1
ATOM 641 C CA . ILE A 1 84 ? -2.057 -2.333 -10.635 1.00 95.12 84 ILE A CA 1
ATOM 642 C C . ILE A 1 84 ? -3.118 -1.326 -11.088 1.00 95.12 84 ILE A C 1
ATOM 644 O O . ILE A 1 84 ? -4.278 -1.431 -10.696 1.00 95.12 84 ILE A O 1
ATOM 648 N N . VAL A 1 85 ? -2.751 -0.358 -11.932 1.00 94.69 85 VAL A N 1
ATOM 649 C CA . VAL A 1 85 ? -3.682 0.683 -12.405 1.00 94.69 85 VAL A CA 1
ATOM 650 C C . VAL A 1 85 ? -4.750 0.108 -13.340 1.00 94.69 85 VAL A C 1
ATOM 652 O O . VAL A 1 85 ? -5.896 0.541 -13.280 1.00 94.69 85 VAL A O 1
ATOM 655 N N . ALA A 1 86 ? -4.419 -0.875 -14.183 1.00 93.88 86 ALA A N 1
ATOM 656 C CA . ALA A 1 86 ? -5.368 -1.458 -15.134 1.00 93.88 86 ALA A CA 1
ATOM 657 C C . ALA A 1 86 ? -6.666 -1.987 -14.479 1.00 93.88 86 ALA A C 1
ATOM 659 O O . ALA A 1 86 ? -7.739 -1.641 -14.976 1.00 93.88 86 ALA A O 1
ATOM 660 N N . PRO A 1 87 ? -6.623 -2.773 -13.382 1.00 92.75 87 PRO A N 1
ATOM 661 C CA . PRO A 1 87 ? -7.833 -3.218 -12.692 1.00 92.75 87 PRO A CA 1
ATOM 662 C C . PRO A 1 87 ? -8.397 -2.211 -11.677 1.00 92.75 87 PRO A C 1
ATOM 664 O O . PRO A 1 87 ? -9.603 -2.225 -11.442 1.00 92.75 87 PRO A O 1
ATOM 667 N N . LEU A 1 88 ? -7.570 -1.361 -11.053 1.00 91.88 88 LEU A N 1
ATOM 668 C CA . LEU A 1 88 ? -8.025 -0.439 -9.996 1.00 91.88 88 LEU A CA 1
ATOM 669 C C . LEU A 1 88 ? -8.497 0.927 -10.519 1.00 91.88 88 LEU A C 1
ATOM 671 O O . LEU A 1 88 ? -9.161 1.669 -9.796 1.00 91.88 88 LEU A O 1
ATOM 675 N N . GLY A 1 89 ? -8.169 1.268 -11.765 1.00 93.12 89 GLY A N 1
ATOM 676 C CA . GLY A 1 89 ? -8.422 2.583 -12.344 1.00 93.12 89 GLY A CA 1
ATOM 677 C C . GLY A 1 89 ? -7.475 3.665 -11.818 1.00 93.12 89 GLY A C 1
ATOM 678 O O . GLY A 1 89 ? -6.442 3.389 -11.204 1.00 93.12 89 GLY A O 1
ATOM 679 N N . GLU A 1 90 ? -7.828 4.924 -12.076 1.00 93.38 90 GLU A N 1
ATOM 680 C CA . GLU A 1 90 ? -7.038 6.085 -11.649 1.00 93.38 90 GLU A CA 1
ATOM 681 C C . GLU A 1 90 ? -7.024 6.218 -10.113 1.00 93.38 90 GLU A C 1
ATOM 683 O O . GLU A 1 90 ? -8.087 6.147 -9.490 1.00 93.38 90 GLU A O 1
ATOM 688 N N . PRO A 1 91 ? -5.852 6.431 -9.487 1.00 94.88 91 PRO A N 1
ATOM 689 C CA . PRO A 1 91 ? -5.760 6.635 -8.045 1.00 94.88 91 PRO A CA 1
ATOM 690 C C . PRO A 1 91 ? -6.334 7.995 -7.627 1.00 94.88 91 PRO A C 1
ATOM 692 O O . PRO A 1 91 ? -6.169 8.999 -8.324 1.00 94.88 91 PRO A O 1
ATOM 695 N N . ASP A 1 92 ? -6.933 8.050 -6.435 1.00 94.56 92 ASP A N 1
ATOM 696 C CA . ASP A 1 92 ? -7.469 9.286 -5.850 1.00 94.56 92 ASP A CA 1
ATOM 697 C C . ASP A 1 92 ? -6.344 10.261 -5.466 1.00 94.56 92 ASP A C 1
ATOM 699 O O . ASP A 1 92 ? -6.485 11.485 -5.552 1.00 94.56 92 ASP A O 1
ATOM 703 N N . ARG A 1 93 ? -5.211 9.719 -5.002 1.00 95.38 93 ARG A N 1
ATOM 704 C CA . ARG A 1 93 ? -4.044 10.493 -4.564 1.00 95.38 93 ARG A CA 1
ATOM 705 C C . ARG A 1 93 ? -2.770 9.865 -5.102 1.00 95.38 93 ARG A C 1
ATOM 707 O O . ARG A 1 93 ? -2.647 8.648 -5.201 1.00 95.38 93 ARG A O 1
ATOM 714 N N . LYS A 1 94 ? -1.805 10.713 -5.442 1.00 95.00 94 LYS A N 1
ATOM 715 C CA . LYS A 1 94 ? -0.514 10.285 -5.974 1.00 95.00 94 LYS A CA 1
ATOM 716 C C . LYS A 1 94 ? 0.577 11.297 -5.645 1.00 95.00 94 LYS A C 1
ATOM 718 O O . LYS A 1 94 ? 0.285 12.485 -5.485 1.00 95.00 94 LYS A O 1
ATOM 723 N N . GLY A 1 95 ? 1.824 10.854 -5.539 1.00 92.88 95 GLY A N 1
ATOM 724 C CA . GLY A 1 95 ? 2.940 11.733 -5.187 1.00 92.88 95 GLY A CA 1
ATOM 725 C C . GLY A 1 95 ? 4.303 11.064 -5.320 1.00 92.88 95 GLY A C 1
ATOM 726 O O . GLY A 1 95 ? 4.403 9.941 -5.798 1.00 92.88 95 GLY A O 1
ATOM 727 N N . GLY A 1 96 ? 5.360 11.770 -4.915 1.00 89.69 96 GLY A N 1
ATOM 728 C CA . GLY A 1 96 ? 6.741 11.302 -5.078 1.00 89.69 96 GLY A CA 1
ATOM 729 C C . GLY A 1 96 ? 7.318 11.583 -6.470 1.00 89.69 96 GLY A C 1
ATOM 730 O O . GLY A 1 96 ? 6.778 12.385 -7.236 1.00 89.69 96 GLY A O 1
ATOM 731 N N . GLY A 1 97 ? 8.472 10.982 -6.768 1.00 79.94 97 GLY A N 1
ATOM 732 C CA . GLY A 1 97 ? 9.200 11.168 -8.030 1.00 79.94 97 GLY A CA 1
ATOM 733 C C . GLY A 1 97 ? 9.947 12.502 -8.161 1.00 79.94 97 GLY A C 1
ATOM 734 O O . GLY A 1 97 ? 10.763 12.671 -9.061 1.00 79.94 97 GLY A O 1
ATOM 735 N N . THR A 1 98 ? 9.734 13.460 -7.256 1.00 73.38 98 THR A N 1
ATOM 736 C CA . THR A 1 98 ? 10.432 14.750 -7.276 1.00 73.38 98 THR A CA 1
ATOM 737 C C . THR A 1 98 ? 11.796 14.664 -6.582 1.00 73.38 98 THR A C 1
ATOM 739 O O . THR A 1 98 ? 11.946 14.065 -5.517 1.00 73.38 98 THR A O 1
ATOM 742 N N . GLY A 1 99 ? 12.814 15.285 -7.187 1.00 66.56 99 GLY A N 1
ATOM 743 C CA . GLY A 1 99 ? 14.177 15.360 -6.646 1.00 66.56 99 GLY A CA 1
ATOM 744 C C . GLY A 1 99 ? 15.206 14.490 -7.386 1.00 66.56 99 GLY A C 1
ATOM 745 O O . GLY A 1 99 ? 14.863 13.754 -8.310 1.00 66.56 99 GLY A O 1
ATOM 746 N N . PRO A 1 100 ? 16.497 14.593 -7.025 1.00 61.22 100 PRO A N 1
ATOM 747 C CA . PRO A 1 100 ? 17.561 13.822 -7.665 1.00 61.22 100 PRO A CA 1
ATOM 748 C C . PRO A 1 100 ? 17.383 12.315 -7.424 1.00 61.22 100 PRO A C 1
ATOM 750 O O . PRO A 1 100 ? 16.899 11.888 -6.373 1.00 61.22 100 PRO A O 1
ATOM 753 N N . SER A 1 101 ? 17.809 11.481 -8.377 1.00 60.31 101 SER A N 1
ATOM 754 C CA . SER A 1 101 ? 17.667 10.015 -8.306 1.00 60.31 101 SER A CA 1
ATOM 755 C C . SER A 1 101 ? 18.331 9.381 -7.070 1.00 60.31 101 SER A C 1
ATOM 757 O O . SER A 1 101 ? 17.955 8.287 -6.664 1.00 60.31 101 SER A O 1
ATOM 759 N N . SER A 1 102 ? 19.283 10.075 -6.433 1.00 55.56 102 SER A N 1
ATOM 760 C CA . SER A 1 102 ? 19.997 9.626 -5.228 1.00 55.56 102 SER A CA 1
ATOM 761 C C . SER A 1 102 ? 19.259 9.859 -3.901 1.00 55.56 102 SER A C 1
ATOM 763 O O . SER A 1 102 ? 19.757 9.433 -2.860 1.00 55.56 102 SER A O 1
ATOM 765 N N . GLY A 1 103 ? 18.100 10.526 -3.900 1.00 56.97 103 GLY A N 1
ATOM 766 C CA . GLY A 1 103 ? 17.369 10.835 -2.662 1.00 56.97 103 GLY A CA 1
ATOM 767 C C . GLY A 1 103 ? 15.881 11.138 -2.827 1.00 56.97 103 GLY A C 1
ATOM 768 O O . GLY A 1 103 ? 15.241 11.533 -1.855 1.00 56.97 103 GLY A O 1
ATOM 769 N N . SER A 1 104 ? 15.331 10.977 -4.032 1.00 64.56 104 SER A N 1
ATOM 770 C CA . SER A 1 104 ? 13.895 11.118 -4.268 1.00 64.56 104 SER A CA 1
ATOM 771 C C . SER A 1 104 ? 13.130 9.927 -3.697 1.00 64.56 104 SER A C 1
ATOM 773 O O . SER A 1 104 ? 13.573 8.776 -3.755 1.00 64.56 104 SER A O 1
ATOM 775 N N . ILE A 1 105 ? 11.967 10.230 -3.127 1.00 77.12 105 ILE A N 1
ATOM 776 C CA . ILE A 1 105 ? 10.971 9.228 -2.751 1.00 77.12 105 ILE A CA 1
ATOM 777 C C . ILE A 1 105 ? 10.420 8.646 -4.057 1.00 77.12 105 ILE A C 1
ATOM 779 O O . ILE A 1 105 ? 10.196 9.401 -5.011 1.00 77.12 105 ILE A O 1
ATOM 783 N N . GLY A 1 106 ? 10.233 7.323 -4.109 1.00 86.00 106 GLY A N 1
ATOM 784 C CA . GLY A 1 106 ? 9.581 6.679 -5.248 1.00 86.00 106 GLY A CA 1
ATOM 785 C C . GLY A 1 106 ? 8.194 7.275 -5.489 1.00 86.00 106 GLY A C 1
ATOM 786 O O . GLY A 1 106 ? 7.588 7.853 -4.582 1.00 86.00 106 GLY A O 1
ATOM 787 N N . ILE A 1 107 ? 7.690 7.188 -6.716 1.00 93.62 107 ILE A N 1
ATOM 788 C CA . ILE A 1 107 ? 6.284 7.518 -6.948 1.00 93.62 107 ILE A CA 1
ATOM 789 C C . ILE A 1 107 ? 5.383 6.550 -6.173 1.00 93.62 107 ILE A C 1
ATOM 791 O O . ILE A 1 107 ? 5.707 5.374 -5.994 1.00 93.62 107 ILE A O 1
ATOM 795 N N . TRP A 1 108 ? 4.241 7.051 -5.723 1.00 95.56 108 TRP A N 1
ATOM 796 C CA . TRP A 1 108 ? 3.233 6.270 -5.020 1.00 95.56 108 TRP A CA 1
ATOM 797 C C . TRP A 1 108 ? 1.828 6.659 -5.475 1.00 95.56 108 TRP A C 1
ATOM 799 O O . TRP A 1 108 ? 1.585 7.799 -5.885 1.00 95.56 108 TRP A O 1
ATOM 809 N N . CYS A 1 109 ? 0.910 5.702 -5.371 1.00 97.12 109 CYS A N 1
ATOM 810 C CA . CYS A 1 109 ? -0.503 5.829 -5.714 1.00 97.12 109 CYS A CA 1
ATOM 811 C C . CYS A 1 109 ? -1.369 5.315 -4.558 1.00 97.12 109 CYS A C 1
ATOM 813 O O . CYS A 1 109 ? -1.033 4.310 -3.938 1.00 97.12 109 CYS A O 1
ATOM 815 N N . GLU A 1 110 ? -2.487 5.981 -4.282 1.00 96.81 110 GLU A N 1
ATOM 816 C CA . GLU A 1 110 ? -3.453 5.607 -3.245 1.00 96.81 110 GLU A CA 1
ATOM 817 C C . GLU A 1 110 ? -4.876 5.597 -3.823 1.00 96.81 110 GLU A C 1
ATOM 819 O O . GLU A 1 110 ? -5.325 6.582 -4.413 1.00 96.81 110 GLU A O 1
ATOM 824 N N . TRP A 1 111 ? -5.583 4.487 -3.606 1.00 95.00 111 TRP A N 1
ATOM 825 C CA . TRP A 1 111 ? -7.013 4.302 -3.851 1.00 95.00 111 TRP A CA 1
ATOM 826 C C . TRP A 1 111 ? -7.716 4.271 -2.494 1.00 95.00 111 TRP A C 1
ATOM 828 O O . TRP A 1 111 ? -7.914 3.208 -1.897 1.00 95.00 111 TRP A O 1
ATOM 838 N N . SER A 1 112 ? -8.056 5.448 -1.966 1.00 93.75 112 SER A N 1
ATOM 839 C CA . SER A 1 112 ? -8.495 5.605 -0.574 1.00 93.75 112 SER A CA 1
ATOM 840 C C . SER A 1 112 ? -9.781 4.826 -0.285 1.00 93.75 112 SER A C 1
ATOM 842 O O . SER A 1 112 ? -9.927 4.249 0.792 1.00 93.75 112 SER A O 1
ATOM 844 N N . LYS A 1 113 ? -10.688 4.753 -1.267 1.00 90.75 113 LYS A N 1
ATOM 845 C CA . LYS A 1 113 ? -11.950 3.997 -1.168 1.00 90.75 113 LYS A CA 1
ATOM 846 C C . LYS A 1 113 ? -11.758 2.483 -1.198 1.00 90.75 113 LYS A C 1
ATOM 848 O O . LYS A 1 113 ? -12.632 1.753 -0.746 1.00 90.75 113 LYS A O 1
ATOM 853 N N . LEU A 1 114 ? -10.638 2.018 -1.747 1.00 91.94 114 LEU A N 1
ATOM 854 C CA . LEU A 1 114 ? -10.288 0.601 -1.798 1.00 91.94 114 LEU A CA 1
ATOM 855 C C . LEU A 1 114 ? -9.396 0.188 -0.625 1.00 91.94 114 LEU A C 1
ATOM 857 O O . LEU A 1 114 ? -9.190 -1.003 -0.414 1.00 91.94 114 LEU A O 1
ATOM 861 N N . GLY A 1 115 ? -8.879 1.153 0.144 1.00 93.94 115 GLY A N 1
ATOM 862 C CA . GLY A 1 115 ? -7.982 0.863 1.255 1.00 93.94 115 GLY 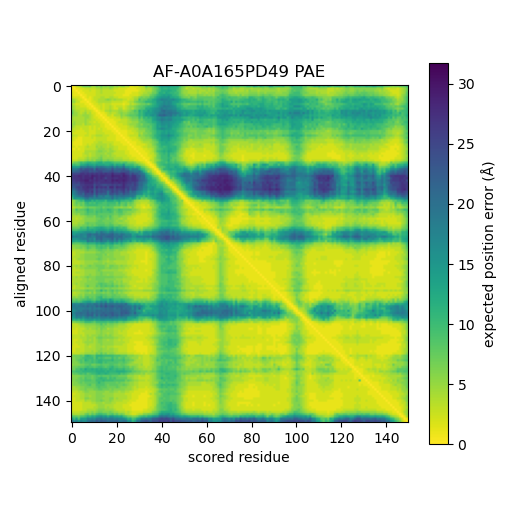A CA 1
ATOM 863 C C . GLY A 1 115 ? -6.596 0.417 0.794 1.00 93.94 115 GLY A C 1
ATOM 864 O O . GLY A 1 115 ? -5.974 -0.421 1.441 1.00 93.94 115 GLY A O 1
ATOM 865 N N . VAL A 1 116 ? -6.126 0.920 -0.353 1.00 95.38 116 VAL A N 1
ATOM 866 C CA . VAL A 1 116 ? -4.868 0.484 -0.975 1.00 95.38 116 VAL A CA 1
ATOM 867 C C . VAL A 1 116 ? -3.965 1.675 -1.240 1.00 95.38 116 VAL A C 1
ATOM 869 O O . VAL A 1 116 ? -4.379 2.654 -1.857 1.00 95.38 116 VAL A O 1
ATOM 872 N N . MET A 1 117 ? -2.704 1.567 -0.837 1.00 96.44 117 MET A N 1
ATOM 873 C CA . MET A 1 117 ? -1.624 2.445 -1.274 1.00 96.44 117 MET A CA 1
ATOM 874 C C . MET A 1 117 ? -0.448 1.598 -1.747 1.00 96.44 117 MET A C 1
ATOM 876 O O . MET A 1 117 ? -0.095 0.605 -1.115 1.00 96.44 117 MET A O 1
ATOM 880 N N . VAL A 1 118 ? 0.172 1.999 -2.852 1.00 96.38 118 VAL A N 1
ATOM 881 C CA . VAL A 1 118 ? 1.329 1.319 -3.432 1.00 96.3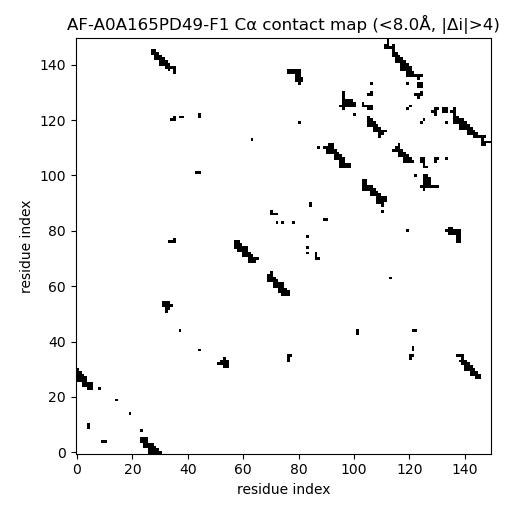8 118 VAL A CA 1
ATOM 882 C C . VAL A 1 118 ? 2.447 2.322 -3.656 1.00 96.38 118 VAL A C 1
ATOM 884 O O . VAL A 1 118 ? 2.233 3.362 -4.277 1.00 96.38 118 VAL A O 1
ATOM 887 N N . GLU A 1 119 ? 3.642 1.993 -3.176 1.00 94.88 119 GLU A N 1
ATOM 888 C CA . GLU A 1 119 ? 4.887 2.667 -3.539 1.00 94.88 119 GLU A CA 1
ATOM 889 C C . GLU A 1 119 ? 5.637 1.826 -4.574 1.00 94.88 119 GLU A C 1
ATOM 891 O O . GLU A 1 119 ? 5.714 0.598 -4.462 1.00 94.88 119 GLU A O 1
ATOM 896 N N . PHE A 1 120 ? 6.209 2.493 -5.574 1.00 92.69 120 PHE A N 1
ATOM 897 C CA . PHE A 1 120 ? 6.998 1.854 -6.617 1.00 92.69 120 PHE A CA 1
ATOM 898 C C . PHE A 1 120 ? 8.495 2.007 -6.354 1.00 92.69 120 PHE A C 1
ATOM 900 O O . PHE A 1 120 ? 8.979 3.055 -5.917 1.00 92.69 120 PHE A O 1
ATOM 907 N N . GLY A 1 121 ? 9.234 0.930 -6.610 1.00 87.44 121 GLY A N 1
ATOM 908 C CA . GLY A 1 121 ? 10.682 0.879 -6.473 1.00 87.44 121 GLY A CA 1
ATOM 909 C C . GLY A 1 121 ? 11.405 0.937 -7.814 1.00 87.44 121 GLY A C 1
ATOM 910 O O . GLY A 1 121 ? 10.798 1.076 -8.872 1.00 87.44 121 GLY A O 1
ATOM 911 N N . GLY A 1 122 ? 12.729 0.810 -7.751 1.00 83.00 122 GLY A N 1
ATOM 912 C CA . GLY A 1 122 ? 13.591 0.879 -8.930 1.00 83.00 122 GLY A CA 1
ATOM 913 C C . GLY A 1 122 ? 13.925 2.305 -9.367 1.00 83.00 122 GLY A C 1
ATOM 914 O O . GLY A 1 122 ? 13.492 3.295 -8.766 1.00 83.00 122 GLY A O 1
ATOM 915 N N . ASP A 1 123 ? 14.741 2.396 -10.413 1.00 82.25 123 ASP A N 1
ATOM 916 C CA . ASP A 1 123 ? 15.148 3.671 -11.009 1.00 82.25 123 ASP A CA 1
ATOM 917 C C . ASP A 1 123 ? 13.993 4.288 -11.820 1.00 82.25 123 ASP A C 1
ATOM 919 O O . ASP A 1 123 ? 13.898 5.507 -11.957 1.00 82.25 123 ASP A O 1
ATOM 923 N N . GLU A 1 124 ? 13.071 3.452 -12.300 1.00 86.19 124 GLU A N 1
ATOM 924 C CA . GLU A 1 124 ? 11.872 3.816 -13.055 1.00 86.19 124 GLU A CA 1
ATOM 925 C C . GLU A 1 124 ? 10.872 4.618 -12.218 1.00 86.19 124 GLU A C 1
ATOM 927 O O . GLU A 1 124 ? 10.125 5.426 -12.765 1.00 86.19 124 GLU A O 1
ATOM 932 N N . ALA A 1 125 ? 10.874 4.431 -10.896 1.00 86.25 125 ALA A N 1
ATOM 933 C CA . ALA A 1 125 ? 9.985 5.126 -9.971 1.00 86.25 125 ALA A CA 1
ATOM 934 C C . ALA A 1 125 ? 10.569 6.438 -9.417 1.00 86.25 125 ALA A C 1
ATOM 936 O O . ALA A 1 125 ? 9.962 7.049 -8.534 1.00 86.25 125 ALA A O 1
ATOM 937 N N . ARG A 1 126 ? 11.750 6.878 -9.879 1.00 86.19 126 ARG A N 1
ATOM 938 C CA . ARG A 1 126 ? 12.491 8.008 -9.293 1.00 86.19 126 ARG A CA 1
ATOM 939 C C . ARG A 1 126 ? 12.952 9.037 -10.318 1.00 86.19 126 ARG A C 1
ATOM 941 O O . ARG A 1 126 ? 13.180 8.752 -11.490 1.00 86.19 126 ARG A O 1
ATOM 948 N N . GLY A 1 127 ? 13.170 10.252 -9.824 1.00 84.31 127 GLY A N 1
ATOM 949 C CA . GLY A 1 127 ? 13.690 11.360 -10.613 1.00 84.31 127 GLY A CA 1
ATOM 950 C C . GLY A 1 127 ? 12.687 11.970 -11.601 1.00 84.31 127 GLY A C 1
ATOM 951 O O . GLY A 1 127 ? 11.514 11.604 -11.629 1.00 84.31 127 GLY A O 1
ATOM 952 N N . PRO A 1 128 ? 13.146 12.906 -12.452 1.00 81.62 128 PRO A N 1
ATOM 953 C CA . PRO A 1 128 ? 12.268 13.770 -13.246 1.00 81.62 128 PRO A CA 1
ATOM 954 C C . PRO A 1 128 ? 11.302 13.058 -14.200 1.00 81.62 128 PRO A C 1
ATOM 956 O O . PRO A 1 128 ? 10.339 13.680 -14.622 1.00 81.62 128 PRO A O 1
ATOM 959 N N . GLN A 1 129 ? 11.575 11.797 -14.553 1.00 86.06 129 GLN A N 1
ATOM 960 C CA . GLN A 1 129 ? 10.776 10.996 -15.491 1.00 86.06 129 GLN A CA 1
ATOM 961 C C . GLN A 1 129 ? 10.005 9.855 -14.806 1.00 86.06 129 GLN A C 1
ATOM 963 O O . GLN A 1 129 ? 9.618 8.880 -15.455 1.00 86.06 129 GLN A O 1
ATOM 968 N N . ALA A 1 130 ? 9.864 9.914 -13.480 1.00 89.12 130 ALA A N 1
ATOM 969 C CA . ALA A 1 130 ? 9.278 8.828 -12.706 1.00 89.12 130 ALA A CA 1
ATOM 970 C C . ALA A 1 130 ? 7.818 8.553 -13.084 1.00 89.12 130 ALA A C 1
ATOM 972 O O . ALA A 1 130 ? 7.391 7.406 -13.079 1.00 89.12 130 ALA A O 1
ATOM 973 N N . TRP A 1 131 ? 7.046 9.580 -13.445 1.00 90.88 131 TRP A N 1
ATOM 974 C CA . TRP A 1 131 ? 5.638 9.410 -13.817 1.00 90.88 131 TRP A CA 1
ATOM 975 C C . TRP A 1 131 ? 5.466 8.824 -15.220 1.00 90.88 131 TRP A C 1
ATOM 977 O O . TRP A 1 131 ? 4.513 8.093 -15.471 1.00 90.88 131 TRP A O 1
ATOM 987 N N . GLU A 1 132 ? 6.410 9.086 -16.120 1.00 90.75 132 GLU A N 1
ATOM 988 C CA . GLU A 1 132 ? 6.435 8.547 -17.477 1.00 90.75 132 GLU A CA 1
ATOM 989 C C . GLU A 1 132 ? 6.903 7.084 -17.501 1.00 90.75 132 GLU A C 1
ATOM 991 O O . GLU A 1 132 ? 6.402 6.284 -18.295 1.00 90.75 132 GLU A O 1
ATOM 996 N N . LYS A 1 133 ? 7.857 6.726 -16.631 1.00 91.44 133 LYS A N 1
ATOM 997 C CA . LYS A 1 133 ? 8.438 5.372 -16.542 1.00 91.44 133 LYS A CA 1
ATOM 998 C C . LYS A 1 133 ? 7.759 4.479 -15.507 1.00 91.44 133 LYS A C 1
ATOM 1000 O O . LYS A 1 133 ? 7.812 3.258 -15.625 1.00 91.44 133 LYS A O 1
ATOM 1005 N N . GLY A 1 134 ? 7.064 5.072 -14.542 1.00 90.50 134 GLY A N 1
ATOM 1006 C CA . GLY A 1 134 ? 6.455 4.395 -13.401 1.00 90.50 134 GLY A CA 1
ATOM 1007 C C . GLY A 1 134 ? 5.464 3.290 -13.749 1.00 90.50 134 GLY A C 1
ATOM 1008 O O . GLY A 1 134 ? 5.276 2.360 -12.971 1.00 90.50 134 GLY A O 1
ATOM 1009 N N . LYS A 1 135 ? 4.882 3.331 -14.953 1.00 93.62 135 LYS A N 1
ATOM 1010 C CA . LYS A 1 135 ? 4.019 2.260 -15.468 1.00 93.62 135 LYS A CA 1
ATOM 1011 C C . LYS A 1 135 ? 4.719 0.895 -15.516 1.00 93.62 135 LYS A C 1
ATOM 1013 O O . LYS A 1 135 ? 4.044 -0.120 -15.404 1.00 93.62 135 LYS A O 1
ATOM 1018 N N . ASP A 1 136 ? 6.040 0.868 -15.695 1.00 93.12 136 ASP A N 1
ATOM 1019 C CA . ASP A 1 136 ? 6.835 -0.364 -15.744 1.00 93.12 136 ASP A CA 1
ATOM 1020 C C . ASP A 1 136 ? 7.619 -0.603 -14.441 1.00 93.12 136 ASP A C 1
ATOM 1022 O O . ASP A 1 136 ? 8.316 -1.606 -14.322 1.00 93.12 136 ASP A O 1
ATOM 1026 N N . ALA A 1 137 ? 7.496 0.289 -13.452 1.00 93.00 137 ALA A N 1
ATOM 1027 C CA . ALA A 1 137 ? 8.143 0.122 -12.160 1.00 93.00 137 ALA A CA 1
ATOM 1028 C C . ALA A 1 137 ? 7.447 -0.975 -11.344 1.00 93.00 137 ALA A C 1
ATOM 1030 O O . ALA A 1 137 ? 6.217 -1.000 -11.238 1.00 93.00 137 ALA A O 1
ATOM 1031 N N . VAL A 1 138 ? 8.239 -1.860 -10.741 1.00 93.94 138 VAL A N 1
ATOM 1032 C CA . VAL A 1 138 ? 7.755 -2.893 -9.816 1.00 93.94 138 VAL A CA 1
ATOM 1033 C C . VAL A 1 138 ? 7.483 -2.262 -8.451 1.00 93.94 138 VAL A C 1
ATOM 1035 O O . VAL A 1 138 ? 8.234 -1.397 -7.988 1.00 93.94 138 VAL A O 1
ATO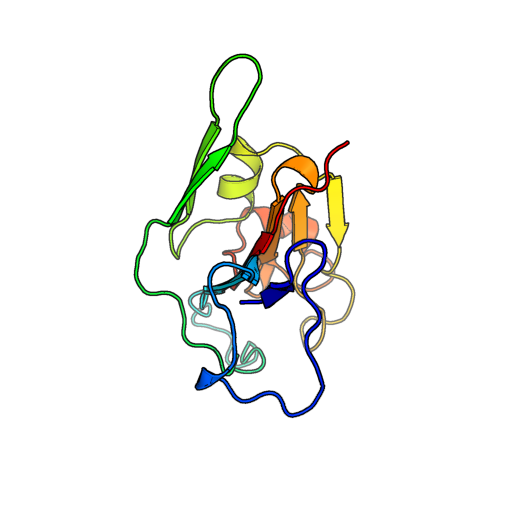M 1038 N N . TRP A 1 139 ? 6.406 -2.677 -7.787 1.00 94.06 139 TRP A N 1
ATOM 1039 C CA . TRP A 1 139 ? 6.07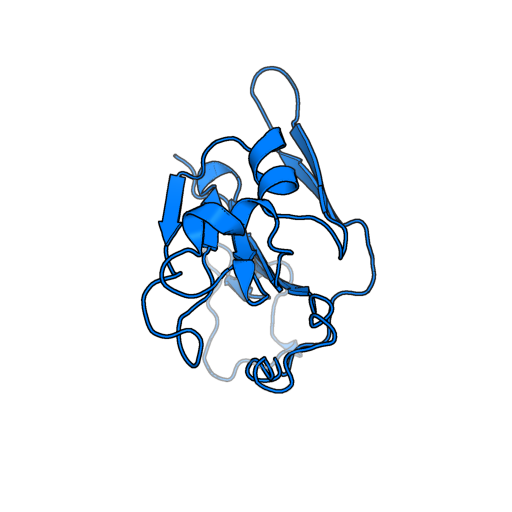6 -2.176 -6.451 1.00 94.06 139 TRP A CA 1
ATOM 1040 C C . TRP A 1 139 ? 7.143 -2.567 -5.415 1.00 94.06 139 TRP A C 1
ATOM 1042 O O . TRP A 1 139 ? 7.720 -3.653 -5.465 1.00 94.06 139 TRP A O 1
ATOM 1052 N N . SER A 1 140 ? 7.404 -1.680 -4.459 1.00 92.44 140 SER A N 1
ATOM 1053 C CA . SER A 1 140 ? 8.321 -1.898 -3.331 1.00 92.44 140 SER A CA 1
ATOM 1054 C C . SER A 1 140 ? 7.583 -2.051 -2.002 1.00 92.44 140 SER A C 1
ATOM 1056 O O . SER A 1 140 ? 8.039 -2.774 -1.116 1.00 92.44 140 SER A O 1
ATOM 1058 N N . SER A 1 141 ? 6.438 -1.383 -1.859 1.00 93.56 141 SER A N 1
ATOM 1059 C CA . SER A 1 141 ? 5.596 -1.445 -0.668 1.00 93.56 141 SER A CA 1
ATOM 1060 C C . SER A 1 141 ? 4.126 -1.406 -1.059 1.00 93.56 141 SER A C 1
ATOM 1062 O O . SER A 1 141 ? 3.718 -0.588 -1.882 1.00 93.56 141 SER A O 1
ATOM 1064 N N . LEU A 1 142 ? 3.337 -2.282 -0.448 1.00 95.94 142 LEU A N 1
ATOM 1065 C CA . LEU A 1 142 ? 1.884 -2.327 -0.531 1.00 95.94 142 LEU A CA 1
ATOM 1066 C C . LEU A 1 142 ? 1.339 -2.109 0.877 1.00 95.94 142 LEU A C 1
ATOM 1068 O O . LEU A 1 142 ? 1.594 -2.908 1.777 1.00 95.94 142 LEU A O 1
ATOM 1072 N N . THR A 1 143 ? 0.578 -1.042 1.057 1.00 96.25 143 THR A N 1
ATOM 1073 C CA . THR A 1 143 ? -0.115 -0.746 2.305 1.00 96.25 143 THR A CA 1
ATOM 1074 C C . THR A 1 143 ? -1.604 -0.991 2.104 1.00 96.25 143 THR A C 1
ATOM 1076 O O . THR A 1 143 ? -2.246 -0.345 1.275 1.00 96.25 143 THR A O 1
ATOM 1079 N N . LEU A 1 144 ? -2.144 -1.929 2.876 1.00 95.56 144 LEU A N 1
ATOM 1080 C CA . LEU A 1 144 ? -3.571 -2.208 2.970 1.00 95.56 144 LEU A CA 1
ATOM 1081 C C . LEU A 1 144 ? -4.093 -1.562 4.245 1.00 95.56 144 LEU A C 1
ATOM 1083 O O . LEU A 1 144 ? -3.548 -1.807 5.320 1.00 95.56 144 LEU A O 1
ATOM 1087 N N . PHE A 1 145 ? -5.135 -0.754 4.139 1.00 94.69 145 PHE A N 1
ATOM 1088 C CA . PHE A 1 145 ? -5.754 -0.075 5.270 1.00 94.69 145 PHE A CA 1
ATOM 1089 C C . PHE A 1 145 ? -7.270 -0.147 5.170 1.00 94.69 145 PHE A C 1
ATOM 1091 O O . PHE A 1 145 ? -7.824 -0.420 4.106 1.00 94.69 145 PHE A O 1
ATOM 1098 N N . ARG A 1 146 ? -7.965 0.092 6.278 1.00 90.19 146 ARG A N 1
ATOM 1099 C CA . ARG A 1 146 ? -9.424 0.178 6.236 1.00 90.19 146 ARG A CA 1
ATOM 1100 C C . ARG A 1 146 ? -9.860 1.364 5.381 1.00 90.19 146 ARG A C 1
ATOM 1102 O O . ARG A 1 146 ? -9.457 2.490 5.680 1.00 90.19 146 ARG A O 1
ATOM 1109 N N . PRO A 1 147 ? -10.702 1.153 4.355 1.00 86.69 147 PRO A N 1
ATOM 1110 C CA . PRO A 1 147 ? -11.356 2.262 3.686 1.00 86.69 147 PRO A CA 1
ATOM 1111 C C . PRO A 1 147 ? -12.093 3.103 4.724 1.00 86.69 147 PRO A C 1
ATOM 1113 O O . PRO A 1 147 ? -12.788 2.567 5.589 1.00 86.69 147 PRO A O 1
ATOM 1116 N N . LYS A 1 148 ? -11.927 4.421 4.657 1.00 74.81 148 LYS A N 1
ATOM 1117 C CA . LYS A 1 148 ? -12.789 5.321 5.420 1.00 74.81 148 LYS A CA 1
ATOM 1118 C C . LYS A 1 148 ? -14.142 5.324 4.720 1.00 74.81 148 LYS A C 1
ATOM 1120 O O . LYS A 1 148 ? -14.172 5.511 3.501 1.00 74.81 148 LYS A O 1
ATOM 1125 N N . ASP A 1 149 ? -15.218 5.086 5.467 1.00 62.75 149 ASP A N 1
ATOM 1126 C CA . ASP A 1 149 ? -16.569 5.222 4.923 1.00 62.75 149 ASP A CA 1
ATOM 1127 C C . ASP A 1 149 ? -16.722 6.615 4.271 1.00 62.75 149 ASP A C 1
ATOM 1129 O O . ASP A 1 149 ? -16.162 7.589 4.795 1.00 62.75 149 ASP A O 1
ATOM 1133 N N . PRO A 1 150 ? -17.397 6.712 3.109 1.00 50.16 150 PRO A N 1
ATOM 1134 C CA . PRO A 1 150 ? -17.657 7.984 2.440 1.00 50.16 150 PRO A CA 1
ATOM 1135 C C . PRO A 1 150 ? -18.521 8.942 3.269 1.00 50.16 150 PRO A C 1
ATOM 1137 O O . PRO A 1 150 ? -19.399 8.470 4.027 1.00 50.16 150 PRO A O 1
#

Secondary structure (DSSP, 8-state):
-EEEEPTT--PPTT--GGG--GGGEEEEEEEEE--PPPPTT-TT------SSPPP-S--EEEEE--SSS-EEEEE-TT-BHHHHHHHH-S-SEEE---S-TTTPPPPEEEETTTTEEEEE-SSTTSSTTHHHHGGGPBEEEEEEEPPPP-

Solvent-accessible surface area (backbone atoms only — not comparable to full-atom values): 8775 Å² total; per-residue (Å²): 107,45,70,41,64,37,92,97,51,80,88,58,92,89,68,50,80,89,75,52,63,63,92,43,49,38,85,40,35,40,69,46,40,43,73,53,82,74,66,96,84,51,87,81,69,70,60,80,77,65,94,65,70,56,68,83,74,70,61,46,77,43,78,43,89,48,100,89,58,68,49,75,48,75,45,48,80,78,41,24,39,45,69,52,35,70,80,68,46,83,57,81,43,71,49,61,12,60,54,59,75,91,76,28,50,40,28,32,42,26,34,59,81,76,14,39,33,39,33,25,26,70,72,38,5,25,11,96,54,8,83,80,38,24,47,72,10,27,40,26,35,40,36,43,38,69,46,66,82,132